Protein 4DZN (pdb70)

Structure (mmCIF, N/CA/C/O backbone):
data_4DZN
#
_entry.id   4DZN
#
_cell.length_a   24.723
_cell.length_b   40.943
_cell.length_c   87.430
_cell.angle_alpha   90.00
_cell.angle_beta   90.00
_cell.angle_gamma   90.00
#
_symmetry.space_group_name_H-M   'P 21 21 21'
#
loop_
_entity.id
_entit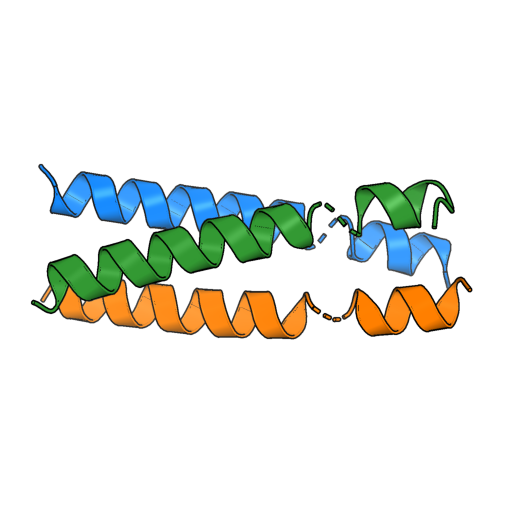y.type
_entity.pdbx_description
1 polymer 'COILED-COIL PEPTIDE CC-PIL'
2 water water
#
loop_
_atom_site.group_PDB
_atom_site.id
_atom_site.type_symbol
_atom_site.label_atom_id
_atom_site.label_alt_id
_atom_site.label_comp_id
_atom_site.label_asym_id
_atom_site.label_entity_id
_atom_site.label_seq_id
_atom_site.pdbx_PDB_ins_code
_atom_site.Cartn_x
_atom_site.Cartn_y
_atom_site.Cartn_z
_atom_site.occupancy
_atom_site.B_iso_or_equiv
_atom_site.auth_seq_id
_atom_site.auth_comp_id
_atom_site.auth_asym_id
_atom_site.auth_atom_id
_atom_site.pdbx_PDB_model_num
ATOM 4 N N . GLY A 1 2 ? 24.076 12.643 -9.179 1.00 23.32 1 GLY A N 1
ATOM 5 C CA . GLY A 1 2 ? 22.806 12.124 -9.698 1.00 18.13 1 GLY A CA 1
ATOM 6 C C . GLY A 1 2 ? 22.170 11.067 -8.799 1.00 15.67 1 GLY A C 1
ATOM 7 O O . GLY A 1 2 ? 22.404 11.024 -7.580 1.00 16.52 1 GLY A O 1
ATOM 8 N N . GLU A 1 3 ? 21.377 10.190 -9.397 1.00 13.90 2 GLU A N 1
ATOM 9 C CA . GLU A 1 3 ? 20.675 9.156 -8.637 1.00 11.97 2 GLU A CA 1
ATOM 10 C C . GLU A 1 3 ? 21.614 8.106 -7.996 1.00 13.90 2 GLU A C 1
ATOM 11 O O . GLU A 1 3 ? 21.337 7.619 -6.898 1.00 12.88 2 GLU A O 1
ATOM 17 N N . ILE A 1 4 ? 22.722 7.760 -8.656 1.00 10.53 3 ILE A N 1
ATOM 18 C CA . ILE A 1 4 ? 23.668 6.824 -8.067 1.00 14.88 3 ILE A CA 1
ATOM 19 C C . ILE A 1 4 ? 24.256 7.428 -6.800 1.00 12.88 3 ILE A C 1
ATOM 20 O O . ILE A 1 4 ? 24.339 6.741 -5.780 1.00 13.76 3 ILE A O 1
ATOM 27 N N . ALA A 1 5 ? 24.623 8.709 -6.856 1.00 14.20 4 ALA A N 1
ATOM 28 C CA . ALA A 1 5 ? 25.130 9.427 -5.671 1.00 16.59 4 ALA A CA 1
ATOM 29 C C . ALA A 1 5 ? 24.079 9.482 -4.565 1.00 13.45 4 ALA A C 1
ATOM 30 O O . ALA A 1 5 ? 24.399 9.349 -3.366 1.00 14.72 4 ALA A O 1
ATOM 32 N N . ALA A 1 6 ? 22.825 9.671 -4.958 1.00 11.84 5 ALA A N 1
ATOM 33 C CA . ALA A 1 6 ? 21.738 9.690 -3.986 1.00 12.84 5 ALA A CA 1
ATOM 34 C C . ALA A 1 6 ? 21.566 8.342 -3.261 1.00 15.19 5 ALA A C 1
ATOM 35 O O . ALA A 1 6 ? 21.356 8.313 -2.061 1.00 13.05 5 ALA A O 1
ATOM 37 N N . LEU A 1 7 ? 21.667 7.244 -4.001 1.00 12.44 6 LEU A N 1
ATOM 38 C CA . LEU A 1 7 ? 21.616 5.898 -3.440 1.00 10.59 6 LEU A CA 1
ATOM 39 C C . LEU A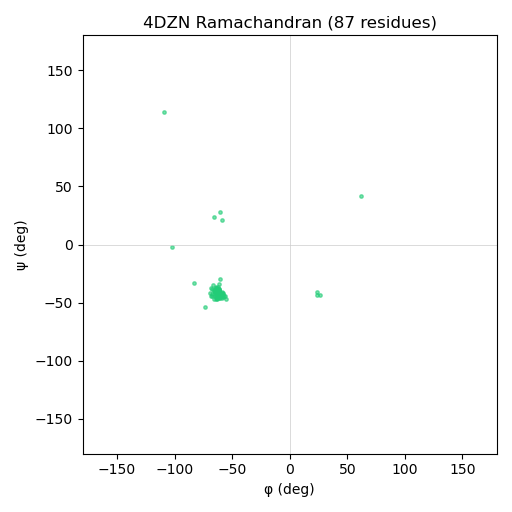 1 7 ? 22.784 5.647 -2.489 1.00 11.89 6 LEU A C 1
ATOM 40 O O . LEU A 1 7 ? 22.601 5.077 -1.428 1.00 12.64 6 LEU A O 1
ATOM 45 N N . LYS A 1 8 ? 23.970 6.104 -2.865 1.00 8.95 7 LYS A N 1
ATOM 46 C CA . LYS A 1 8 ? 25.138 6.027 -1.978 1.00 11.22 7 LYS A CA 1
ATOM 47 C C . LYS A 1 8 ? 24.909 6.801 -0.665 1.00 13.03 7 LYS A C 1
ATOM 48 O O . LYS A 1 8 ? 25.275 6.317 0.399 1.00 13.72 7 LYS A O 1
ATOM 54 N N . GLN A 1 9 ? 24.313 7.988 -0.754 1.00 12.77 8 GLN A N 1
ATOM 55 C CA . GLN A 1 9 ? 23.934 8.766 0.443 1.00 12.72 8 GLN A CA 1
ATOM 56 C C . GLN A 1 9 ? 22.917 8.009 1.310 1.00 12.01 8 GLN A C 1
ATOM 57 O O .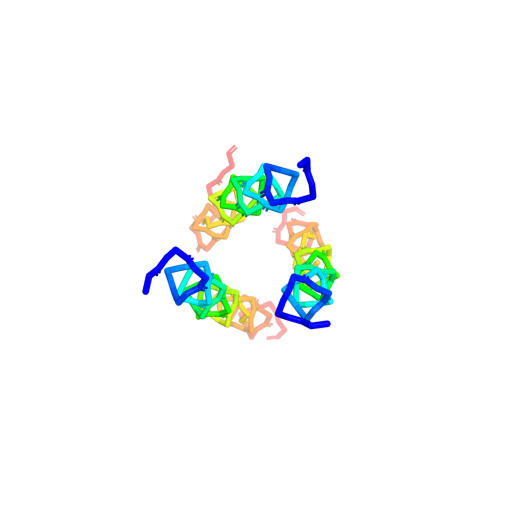 GLN A 1 9 ? 22.998 8.034 2.553 1.00 14.90 8 GLN A O 1
ATOM 63 N N . GLU A 1 10 ? 21.979 7.310 0.671 1.00 11.84 9 GLU A N 1
ATOM 64 C CA . GLU A 1 10 ? 21.017 6.487 1.401 1.00 12.29 9 GLU A CA 1
ATOM 65 C C . GLU A 1 10 ? 21.717 5.383 2.184 1.00 10.63 9 GLU A C 1
ATOM 66 O O . GLU A 1 10 ? 21.390 5.142 3.344 1.00 13.04 9 GLU A O 1
ATOM 72 N N . ILE A 1 11 ? 22.669 4.716 1.545 1.00 10.43 10 ILE A N 1
ATOM 73 C CA . ILE A 1 11 ? 23.439 3.652 2.166 1.00 10.77 10 ILE A CA 1
ATOM 74 C C . ILE A 1 11 ? 24.244 4.226 3.355 1.00 10.41 10 ILE A C 1
ATOM 75 O O . ILE A 1 11 ? 24.300 3.613 4.445 1.00 11.65 10 ILE A O 1
ATOM 80 N N . ALA A 1 12 ? 24.848 5.395 3.167 1.00 10.60 11 ALA A N 1
ATOM 81 C CA . ALA A 1 12 ? 25.644 6.031 4.237 1.00 9.36 11 ALA A CA 1
ATOM 82 C C . ALA A 1 12 ? 24.754 6.317 5.446 1.00 12.75 11 ALA A C 1
ATOM 83 O O . ALA A 1 12 ? 25.147 6.064 6.599 1.00 11.24 11 ALA A O 1
ATOM 85 N N . ALA A 1 13 ? 23.544 6.825 5.180 1.00 11.34 12 ALA A N 1
ATOM 86 C CA . ALA A 1 13 ? 22.554 7.107 6.234 1.00 10.43 12 ALA A CA 1
ATOM 87 C C . ALA A 1 13 ? 22.124 5.838 6.972 1.00 8.85 12 ALA A C 1
ATOM 88 O O . ALA A 1 13 ? 22.006 5.847 8.207 1.00 8.92 12 ALA A O 1
ATOM 90 N N . LEU A 1 14 ? 21.929 4.736 6.238 1.00 9.15 13 LEU A N 1
ATOM 91 C CA . LEU A 1 14 ? 21.561 3.476 6.879 1.00 8.82 13 LEU A CA 1
ATOM 92 C C . LEU A 1 14 ? 22.691 2.977 7.771 1.00 7.08 13 LEU A C 1
ATOM 93 O O . LEU A 1 14 ? 22.444 2.479 8.865 1.00 9.37 13 LEU A O 1
ATOM 98 N N . LYS A 1 15 ? 23.933 3.125 7.316 1.00 7.99 14 LYS A N 1
ATOM 99 C CA . LYS A 1 15 ? 25.079 2.691 8.111 1.00 10.49 14 LYS A CA 1
ATOM 100 C C . LYS A 1 15 ? 25.112 3.415 9.447 1.00 10.76 14 LYS A C 1
ATOM 101 O O . LYS A 1 15 ? 25.376 2.811 10.502 1.00 9.55 14 LYS A O 1
ATOM 107 N N . LYS A 1 16 ? 24.872 4.725 9.398 1.00 7.96 15 LYS A N 1
ATOM 108 C CA . LYS A 1 16 ? 24.841 5.539 10.627 1.00 9.33 15 LYS A CA 1
ATOM 109 C C . LYS A 1 16 ? 23.700 5.130 11.551 1.00 8.64 15 LYS A C 1
ATOM 110 O O . LYS A 1 16 ? 23.856 5.102 12.778 1.00 8.57 15 LYS A O 1
ATOM 116 N N . GLU A 1 17 ? 22.543 4.811 10.967 1.00 7.79 16 GLU A N 1
ATOM 117 C CA . GLU A 1 17 ? 21.423 4.293 11.770 1.00 9.29 16 GLU A CA 1
ATOM 118 C C . GLU A 1 17 ? 21.790 2.982 12.445 1.00 10.33 16 GLU A C 1
ATOM 119 O O . GLU A 1 17 ? 21.422 2.738 13.593 1.00 11.28 16 GLU A O 1
ATOM 125 N N . ILE A 1 18 ? 22.488 2.120 11.717 1.00 10.52 17 ILE A N 1
ATOM 126 C CA . ILE A 1 18 ? 22.829 0.802 12.240 1.00 8.74 17 ILE A CA 1
ATOM 127 C C . ILE A 1 18 ? 23.833 0.958 13.383 1.00 9.73 17 ILE A C 1
ATOM 128 O O . ILE A 1 18 ? 23.702 0.313 14.455 1.00 10.00 17 ILE A O 1
ATOM 133 N N . ALA A 1 19 ? 24.825 1.818 13.165 1.00 8.41 18 ALA A N 1
ATOM 134 C CA . ALA A 1 19 ? 25.831 2.120 14.201 1.00 10.20 18 ALA A CA 1
ATOM 135 C C . ALA A 1 19 ? 25.159 2.628 15.471 1.00 12.60 18 ALA A C 1
ATOM 136 O O . ALA A 1 19 ? 25.510 2.170 16.551 1.00 12.12 18 ALA A O 1
ATOM 138 N N . ALA A 1 20 ? 24.188 3.536 15.330 1.00 9.42 19 ALA A N 1
ATOM 139 C CA . ALA A 1 20 ? 23.449 4.079 16.485 1.00 7.72 19 ALA A CA 1
ATOM 140 C C . ALA A 1 20 ? 22.755 2.955 17.261 1.00 10.66 19 ALA A C 1
ATOM 141 O O . ALA A 1 20 ? 22.752 2.962 18.495 1.00 10.99 19 ALA A O 1
ATOM 143 N N . LEU A 1 21 ? 22.167 2.001 16.543 1.00 6.56 20 LEU A N 1
ATOM 144 C CA . LEU A 1 21 ? 21.466 0.902 17.181 1.00 7.46 20 LEU A CA 1
ATOM 145 C C . LEU A 1 21 ? 22.478 0.001 17.895 1.00 8.27 20 LEU A C 1
ATOM 146 O O . LEU A 1 21 ? 22.196 -0.508 18.975 1.00 9.47 20 LEU A O 1
ATOM 151 N N . LYS A 1 22 ? 23.660 -0.191 17.309 1.00 8.64 21 LYS A N 1
ATOM 152 C CA . LYS A 1 22 ? 24.699 -0.963 17.983 1.00 9.86 21 LYS A CA 1
ATOM 153 C C . LYS A 1 22 ? 25.113 -0.337 19.328 1.00 8.27 21 LYS A C 1
ATOM 154 O O . LYS A 1 22 ? 25.303 -1.065 20.298 1.00 10.42 21 LYS A O 1
ATOM 172 N N . GLU A 1 24 ? 23.123 1.504 21.212 1.00 7.43 23 GLU A N 1
ATOM 173 C CA . GLU A 1 24 ? 21.983 1.218 22.112 1.00 8.35 23 GLU A CA 1
ATOM 174 C C . GLU A 1 24 ? 22.045 -0.192 22.695 1.00 8.84 23 GLU A C 1
ATOM 175 O O . GLU A 1 24 ? 21.789 -0.393 23.867 1.00 10.98 23 GLU A O 1
ATOM 181 N N . ILE A 1 25 ? 22.369 -1.158 21.855 1.00 8.01 24 ILE A N 1
ATOM 182 C CA . ILE A 1 25 ? 22.520 -2.544 22.262 1.00 8.18 24 ILE A CA 1
ATOM 183 C C . ILE A 1 25 ? 23.664 -2.702 23.272 1.00 8.28 24 ILE A C 1
ATOM 184 O O . ILE A 1 25 ? 23.483 -3.377 24.304 1.00 8.33 24 ILE A O 1
ATOM 189 N N . ALA A 1 26 ? 24.797 -2.027 23.019 1.00 8.17 25 ALA A N 1
ATOM 190 C CA . ALA A 1 26 ? 25.922 -2.042 23.957 1.00 8.72 25 ALA A CA 1
ATOM 191 C C . ALA A 1 26 ? 25.488 -1.584 25.358 1.00 10.59 25 ALA A C 1
ATOM 192 O O . ALA A 1 26 ? 25.825 -2.243 26.362 1.00 10.30 25 ALA A O 1
ATOM 194 N N . ALA A 1 27 ? 24.739 -0.480 25.398 1.00 8.17 26 ALA A N 1
ATOM 195 C CA . ALA A 1 27 ? 24.201 0.082 26.651 1.00 7.52 26 ALA A CA 1
ATOM 196 C C . ALA A 1 27 ? 23.267 -0.901 27.346 1.00 8.00 26 ALA A C 1
ATOM 197 O O . ALA A 1 27 ? 23.330 -1.069 28.570 1.00 10.54 26 ALA A O 1
ATOM 199 N N . LEU A 1 28 ? 22.407 -1.569 26.584 1.00 8.03 27 LEU A N 1
ATOM 200 C CA . LEU A 1 28 ? 21.515 -2.578 27.163 1.00 7.45 27 LEU A CA 1
ATOM 201 C C . LEU A 1 28 ? 22.277 -3.740 27.741 1.00 9.46 27 LEU A C 1
ATOM 202 O O . LEU A 1 28 ? 21.877 -4.275 28.775 1.00 9.55 27 LEU A O 1
ATOM 207 N N . LYS A 1 29 ? 23.352 -4.159 27.056 1.00 8.49 28 LYS A N 1
ATOM 208 C CA . LYS A 1 29 ? 24.220 -5.214 27.589 1.00 9.04 28 LYS A CA 1
ATOM 209 C C . LYS 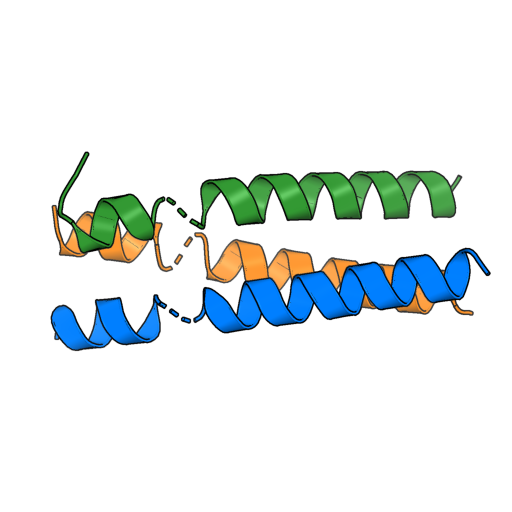A 1 29 ? 24.948 -4.754 28.856 1.00 8.07 28 LYS A C 1
ATOM 210 O O . LYS A 1 29 ? 25.110 -5.534 29.810 1.00 9.46 28 LYS A O 1
ATOM 216 N N . GLN A 1 30 ? 25.397 -3.506 28.875 1.00 9.41 29 GLN A N 1
ATOM 217 C CA . GLN A 1 30 ? 26.063 -2.974 30.066 1.00 8.67 29 GLN A CA 1
ATOM 218 C C . GLN A 1 30 ? 25.134 -3.005 31.273 1.00 8.50 29 GLN A C 1
ATOM 219 O O . GLN A 1 30 ? 25.529 -3.430 32.366 1.00 9.99 29 GLN A O 1
ATOM 225 N N . GLY A 1 31 ? 23.905 -2.566 31.060 1.00 9.98 30 GLY A N 1
ATOM 226 C CA . GLY A 1 31 ? 22.860 -2.618 32.088 1.00 9.39 30 GLY A CA 1
ATOM 227 C C . GLY A 1 31 ? 22.510 -4.023 32.568 1.00 11.63 30 GLY A C 1
ATOM 228 O O . GLY A 1 31 ? 22.161 -4.223 33.711 1.00 12.76 30 GLY A O 1
ATOM 229 N N . TYR A 1 32 ? 22.577 -4.996 31.674 1.00 8.07 31 TYR A N 1
ATOM 230 C CA . TYR A 1 32 ? 22.238 -6.362 31.991 1.00 7.65 31 TYR A CA 1
ATOM 231 C C . TYR A 1 32 ? 23.304 -7.037 32.845 1.00 11.03 31 TYR A C 1
ATOM 232 O O . TYR A 1 32 ? 22.988 -7.587 33.888 1.00 11.11 31 TYR A O 1
ATOM 241 N N . TYR A 1 33 ? 24.557 -7.014 32.398 1.00 11.87 32 TYR A N 1
ATOM 242 C CA . TYR A 1 33 ? 25.648 -7.717 33.108 1.00 13.86 32 TYR A CA 1
ATOM 243 C C . TYR A 1 33 ? 26.214 -6.882 34.252 1.00 21.69 32 TYR A C 1
ATOM 244 O O . TYR A 1 33 ? 26.124 -5.632 34.205 1.00 19.77 32 TYR A O 1
ATOM 256 N N . GLY B 1 2 ? 30.207 -2.673 -11.683 1.00 20.65 1 GLY B N 1
ATOM 257 C CA . GLY B 1 2 ? 30.125 -1.211 -11.608 1.00 15.05 1 GLY B CA 1
ATOM 258 C C . GLY B 1 2 ? 29.430 -0.743 -10.330 1.00 13.82 1 GLY B C 1
ATOM 259 O O . GLY B 1 2 ? 29.419 -1.443 -9.323 1.00 14.17 1 GLY B O 1
ATOM 260 N N . GLU B 1 3 ? 28.850 0.455 -10.383 1.00 13.60 2 GLU B N 1
ATOM 261 C CA . GLU B 1 3 ? 28.249 1.077 -9.207 1.00 12.34 2 GLU B CA 1
ATOM 262 C C . GLU B 1 3 ? 27.072 0.262 -8.644 1.00 11.71 2 GLU B C 1
ATOM 263 O O . GLU B 1 3 ? 26.898 0.170 -7.429 1.00 13.33 2 GLU B O 1
ATOM 269 N N . ILE B 1 4 ? 26.266 -0.331 -9.518 1.00 11.07 3 ILE B N 1
ATOM 270 C CA . ILE B 1 4 ? 25.104 -1.090 -9.059 1.00 13.21 3 ILE B CA 1
ATOM 271 C C . ILE B 1 4 ? 25.552 -2.357 -8.308 1.00 13.56 3 ILE B C 1
ATOM 272 O O . ILE B 1 4 ? 25.021 -2.657 -7.235 1.00 14.86 3 ILE B O 1
ATOM 277 N N . ALA B 1 5 ? 26.538 -3.076 -8.840 1.00 13.05 4 ALA B N 1
ATOM 278 C CA . ALA B 1 5 ? 27.081 -4.240 -8.141 1.00 14.14 4 ALA B CA 1
ATOM 279 C C . ALA B 1 5 ? 27.625 -3.869 -6.762 1.00 12.66 4 ALA B C 1
ATOM 280 O O . ALA B 1 5 ? 27.443 -4.610 -5.801 1.00 14.68 4 ALA B O 1
ATOM 282 N N . ALA B 1 6 ? 28.317 -2.742 -6.679 1.00 12.17 5 ALA B N 1
ATOM 283 C CA . ALA B 1 6 ? 28.856 -2.241 -5.404 1.00 12.53 5 ALA B CA 1
ATOM 284 C C . ALA B 1 6 ? 27.738 -1.971 -4.419 1.00 14.83 5 ALA B C 1
ATOM 285 O O . ALA B 1 6 ? 27.852 -2.330 -3.246 1.00 19.41 5 ALA B O 1
ATOM 287 N N . LEU B 1 7 ? 26.667 -1.338 -4.892 1.00 11.94 6 LEU B N 1
ATOM 288 C CA . LEU B 1 7 ? 25.539 -1.000 -4.029 1.00 11.30 6 LEU B CA 1
ATOM 289 C C . LEU B 1 7 ? 24.862 -2.283 -3.537 1.00 14.62 6 LEU B C 1
ATOM 290 O O . LEU B 1 7 ? 24.446 -2.369 -2.372 1.00 14.64 6 LEU B O 1
ATOM 295 N N . LYS B 1 8 ? 24.753 -3.290 -4.416 1.00 13.53 7 LYS B N 1
ATOM 296 C CA . LYS B 1 8 ? 24.143 -4.557 -4.021 1.00 11.94 7 LYS B CA 1
ATOM 297 C C . LYS B 1 8 ? 24.954 -5.227 -2.900 1.00 15.28 7 LYS B C 1
ATOM 298 O O . LYS B 1 8 ? 24.365 -5.859 -1.986 1.00 18.09 7 LYS B O 1
ATOM 304 N N . GLN B 1 9 ? 26.288 -5.085 -2.964 1.00 14.00 8 GLN B N 1
ATOM 305 C CA . GLN B 1 9 ? 27.169 -5.677 -1.957 1.00 11.72 8 GLN B CA 1
ATOM 306 C C . GLN B 1 9 ? 27.012 -4.958 -0.621 1.00 15.01 8 GLN B C 1
ATOM 307 O O . GLN B 1 9 ? 26.967 -5.605 0.429 1.00 14.82 8 GLN B O 1
ATOM 313 N N . GLU B 1 10 ? 26.912 -3.627 -0.668 1.00 14.63 9 GLU B N 1
ATOM 314 C CA . GLU B 1 10 ? 26.628 -2.810 0.533 1.00 12.97 9 GLU B CA 1
ATOM 315 C C . GLU B 1 10 ? 25.295 -3.203 1.176 1.00 14.51 9 GLU B C 1
ATOM 316 O O . GLU B 1 10 ? 25.198 -3.378 2.404 1.00 14.69 9 GLU B O 1
ATOM 322 N N . ILE B 1 11 ? 24.263 -3.352 0.351 1.00 14.58 10 ILE B N 1
ATOM 323 C CA . ILE B 1 11 ? 22.945 -3.757 0.839 1.00 14.12 10 ILE B CA 1
ATOM 324 C C . ILE B 1 11 ? 22.997 -5.141 1.494 1.00 13.46 10 ILE B C 1
ATOM 325 O O . ILE B 1 11 ? 22.405 -5.333 2.537 1.00 14.54 10 ILE B O 1
ATOM 330 N N . ALA B 1 12 ? 23.737 -6.077 0.907 1.00 12.72 11 ALA B N 1
ATOM 331 C CA . ALA B 1 12 ? 23.900 -7.428 1.469 1.00 12.85 11 ALA B CA 1
ATOM 332 C C . ALA B 1 12 ? 24.538 -7.383 2.850 1.00 14.72 11 ALA B C 1
ATOM 333 O O . ALA B 1 12 ? 24.108 -8.092 3.769 1.00 13.12 11 ALA B O 1
ATOM 335 N N . ALA B 1 13 ? 25.553 -6.539 2.994 1.00 11.64 12 ALA B N 1
ATOM 336 C CA . ALA B 1 13 ? 26.219 -6.347 4.278 1.00 11.41 12 ALA B CA 1
ATOM 337 C C . ALA B 1 13 ? 25.255 -5.770 5.307 1.00 13.09 12 ALA B C 1
ATOM 338 O O . ALA B 1 13 ? 25.203 -6.238 6.439 1.00 13.63 12 ALA B O 1
ATOM 340 N N . LEU B 1 14 ? 24.499 -4.745 4.911 1.00 12.17 13 LEU B N 1
ATOM 341 C CA . LEU B 1 14 ? 23.495 -4.129 5.812 1.00 11.17 13 LEU B CA 1
ATOM 342 C C . LEU B 1 14 ? 22.455 -5.154 6.263 1.00 11.39 13 LEU B C 1
ATOM 343 O O . LEU B 1 14 ? 22.075 -5.173 7.424 1.00 12.05 13 LEU B O 1
ATOM 348 N N . LYS B 1 15 ? 22.006 -6.023 5.354 1.00 11.57 14 LYS B N 1
ATOM 349 C CA . LYS B 1 15 ? 21.046 -7.076 5.720 1.00 9.06 14 LYS B CA 1
ATOM 350 C C . LYS B 1 15 ? 21.585 -8.058 6.777 1.00 10.79 14 LYS B C 1
ATOM 351 O O . LYS B 1 15 ? 20.854 -8.451 7.688 1.00 12.03 14 LYS B O 1
ATOM 357 N N . LYS B 1 16 ? 22.859 -8.442 6.663 1.00 12.19 15 LYS B N 1
ATOM 358 C CA . LYS B 1 16 ? 23.535 -9.243 7.691 1.00 13.94 15 LYS B CA 1
ATOM 359 C C . LYS B 1 16 ? 23.603 -8.503 9.033 1.00 13.35 15 LYS B C 1
ATOM 360 O O . LYS B 1 16 ? 23.402 -9.119 10.079 1.00 13.15 15 LYS B O 1
ATOM 366 N N . GLU B 1 17 ? 23.949 -7.215 9.004 1.00 12.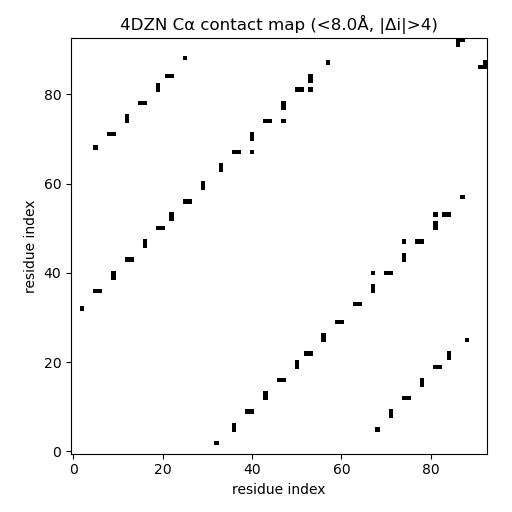93 16 GLU B N 1
ATOM 367 C CA . GLU B 1 17 ? 23.983 -6.383 10.214 1.00 13.05 16 GLU B CA 1
ATOM 368 C C . GLU B 1 17 ? 22.614 -6.322 10.908 1.00 11.49 16 GLU B C 1
ATOM 369 O O . GLU B 1 17 ? 22.514 -6.440 12.136 1.00 13.01 16 GLU B O 1
ATOM 375 N N . ILE B 1 18 ? 21.566 -6.131 10.125 1.00 11.32 17 ILE B N 1
ATOM 376 C CA . ILE B 1 18 ? 20.201 -6.101 10.656 1.00 10.45 17 ILE B CA 1
ATOM 377 C C . ILE B 1 18 ? 19.818 -7.431 11.297 1.00 9.77 17 ILE B C 1
ATOM 378 O O . ILE B 1 18 ? 19.267 -7.444 12.398 1.00 12.19 17 ILE B O 1
ATOM 383 N N . ALA B 1 19 ? 20.163 -8.545 10.643 1.00 10.44 18 ALA B N 1
ATOM 384 C CA . ALA B 1 19 ? 19.877 -9.860 11.188 1.00 10.71 18 ALA B CA 1
ATOM 385 C C . ALA B 1 19 ? 20.526 -10.034 12.566 1.00 8.58 18 ALA B C 1
ATOM 386 O O . ALA B 1 19 ? 19.897 -10.543 13.516 1.00 11.46 18 ALA B O 1
ATOM 388 N N . ALA B 1 20 ? 21.773 -9.579 12.680 1.00 9.01 19 ALA B N 1
ATOM 389 C CA . ALA B 1 20 ? 22.535 -9.693 13.921 1.00 10.33 19 ALA B CA 1
ATOM 390 C C . ALA B 1 20 ? 21.866 -8.864 15.023 1.00 12.90 19 ALA B C 1
ATOM 391 O O . ALA B 1 20 ? 21.704 -9.324 16.171 1.00 10.89 19 ALA B O 1
ATOM 393 N N . LEU B 1 21 ? 21.468 -7.642 14.680 1.00 9.76 20 LEU B N 1
ATOM 394 C CA . LEU B 1 21 ? 20.766 -6.770 15.639 1.00 10.66 20 LEU B CA 1
ATOM 395 C C . LEU B 1 21 ? 19.445 -7.357 16.127 1.00 9.74 20 LEU B C 1
ATOM 396 O O . LEU B 1 21 ? 19.108 -7.245 17.313 1.00 11.75 20 LEU B O 1
ATOM 401 N N . LYS B 1 22 ? 18.710 -8.005 15.218 1.00 11.47 21 LYS B N 1
ATOM 402 C CA . LYS B 1 22 ? 17.426 -8.584 15.544 1.00 11.15 21 LYS B CA 1
ATOM 4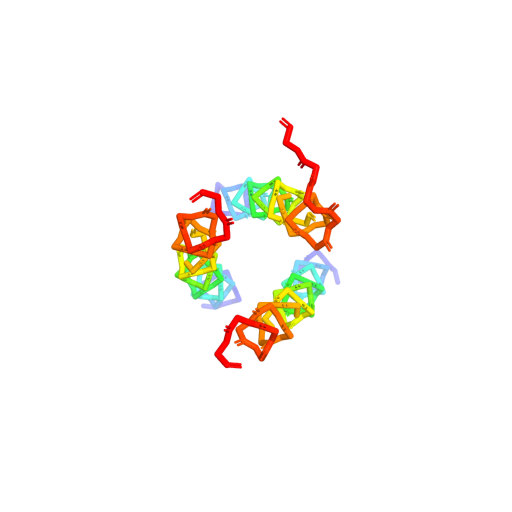03 C C . LYS B 1 22 ? 17.631 -9.721 16.550 1.00 11.23 21 LYS B C 1
ATOM 404 O O . LYS B 1 22 ? 16.880 -9.857 17.508 1.00 11.19 21 LYS B O 1
ATOM 422 N N . GLU B 1 24 ? 20.250 -10.061 18.643 1.00 10.79 23 GLU B N 1
ATOM 423 C CA . GLU B 1 24 ? 20.696 -9.467 19.912 1.00 11.13 23 GLU B CA 1
ATOM 424 C C . GLU B 1 24 ? 19.520 -8.881 20.715 1.00 9.74 23 GLU B C 1
ATOM 425 O O . GLU B 1 24 ? 19.432 -9.066 21.935 1.00 10.79 23 GLU B O 1
ATOM 431 N N . ILE B 1 25 ? 18.623 -8.169 20.027 1.00 8.35 24 ILE B N 1
ATOM 432 C CA . ILE B 1 25 ? 17.432 -7.602 20.669 1.00 9.57 24 ILE B CA 1
ATOM 433 C C . ILE B 1 25 ? 16.483 -8.705 21.191 1.00 11.04 24 ILE B C 1
ATOM 434 O O . ILE B 1 25 ? 15.967 -8.598 22.301 1.00 12.70 24 ILE B O 1
ATOM 439 N N . ALA B 1 26 ? 16.294 -9.772 20.413 1.00 10.46 25 ALA B N 1
ATOM 440 C CA . ALA B 1 26 ? 15.492 -10.903 20.842 1.00 11.57 25 ALA B CA 1
ATOM 441 C C . ALA B 1 26 ? 16.064 -11.519 22.125 1.00 10.56 25 ALA B C 1
ATOM 442 O O . ALA B 1 26 ? 15.329 -11.811 23.069 1.00 12.75 25 ALA B O 1
ATOM 444 N N . ALA B 1 27 ? 17.390 -11.650 22.171 1.00 9.68 26 ALA B N 1
ATOM 445 C CA . ALA B 1 27 ? 18.080 -12.219 23.315 1.00 9.44 26 ALA B CA 1
ATOM 446 C C . ALA B 1 27 ? 17.971 -11.316 24.547 1.00 10.17 26 ALA B C 1
ATOM 447 O O . ALA B 1 27 ? 17.740 -11.797 25.651 1.00 13.67 26 ALA B O 1
ATOM 449 N N . LEU B 1 28 ? 18.131 -10.011 24.351 1.00 10.02 27 LEU B N 1
ATOM 450 C CA . LEU B 1 28 ? 18.006 -9.046 25.451 1.00 8.64 27 LEU B CA 1
ATOM 451 C C . LEU B 1 28 ? 16.587 -9.035 26.012 1.00 9.20 27 LEU B C 1
ATOM 452 O O . LEU B 1 28 ? 16.385 -8.879 27.228 1.00 9.96 27 LEU B O 1
ATOM 457 N N . LYS B 1 29 ? 15.582 -9.197 25.144 1.00 9.71 28 LYS B N 1
ATOM 458 C CA . LYS B 1 29 ? 14.179 -9.252 25.644 1.00 11.23 28 LYS B CA 1
ATOM 459 C C . LYS B 1 29 ? 13.975 -10.457 26.595 1.00 13.64 28 LYS B C 1
ATOM 460 O O . LYS B 1 29 ? 13.331 -10.333 27.638 1.00 13.21 28 LYS B O 1
ATOM 466 N N . GLN B 1 30 ? 14.550 -11.602 26.234 1.00 11.00 29 GLN B N 1
ATOM 467 C CA . GLN B 1 30 ? 14.540 -12.805 27.094 1.00 16.85 29 GLN B CA 1
ATOM 468 C C . GLN B 1 30 ? 15.279 -12.536 28.405 1.00 17.93 29 GLN B C 1
ATOM 469 O O . GLN B 1 30 ? 14.836 -12.945 29.482 1.00 13.88 29 GLN B O 1
ATOM 477 N N . GLY B 1 31 ? 16.419 -11.859 28.298 1.00 11.67 30 GLY B N 1
ATOM 478 C CA . GLY B 1 31 ? 17.217 -11.512 29.483 1.00 10.17 30 GLY B CA 1
ATOM 479 C C . GLY B 1 31 ? 16.457 -10.624 30.451 1.00 10.85 30 GLY B C 1
ATOM 480 O O . GLY B 1 31 ? 16.451 -10.868 31.661 1.00 12.94 30 GLY B O 1
ATOM 481 N N . TYR B 1 32 ? 15.806 -9.594 29.926 1.00 9.75 31 TYR B N 1
ATOM 482 C CA . TYR B 1 32 ? 15.180 -8.597 30.774 1.00 8.73 31 TYR B CA 1
ATOM 483 C C . TYR B 1 32 ? 13.796 -9.031 31.248 1.00 11.41 31 TYR B C 1
ATOM 484 O O . TYR B 1 32 ? 13.408 -8.702 32.384 1.00 13.20 31 TYR B O 1
ATOM 493 N N . TYR B 1 33 ? 13.059 -9.782 30.418 1.00 11.79 32 TYR B N 1
ATOM 494 C CA . TYR B 1 33 ? 11.668 -10.172 30.766 1.00 15.62 32 TYR B CA 1
ATOM 495 C C . TYR B 1 33 ? 11.476 -11.664 31.084 1.00 21.75 32 TYR B C 1
ATOM 496 O O . TYR B 1 33 ? 12.387 -12.475 30.886 1.00 27.00 32 TYR B O 1
ATOM 508 N N . GLY C 1 2 ? 15.869 -2.720 -13.984 1.00 15.02 1 GLY C N 1
ATOM 509 C CA . GLY C 1 2 ? 15.307 -3.662 -13.029 1.00 18.41 1 GLY C CA 1
ATOM 510 C C . GLY C 1 2 ? 16.099 -3.775 -11.735 1.00 17.45 1 GLY C C 1
ATOM 511 O O . GLY C 1 2 ? 15.528 -3.732 -10.632 1.00 16.79 1 GLY C O 1
ATOM 512 N N . GLU C 1 3 ? 17.413 -3.915 -11.865 1.00 14.31 2 GLU C N 1
ATOM 513 C CA . GLU C 1 3 ? 18.305 -4.065 -10.704 1.00 19.27 2 GLU C CA 1
ATOM 514 C C . GLU C 1 3 ? 18.294 -2.806 -9.832 1.00 16.54 2 GLU C C 1
ATOM 515 O O . GLU C 1 3 ? 18.327 -2.876 -8.611 1.00 15.56 2 GLU C O 1
ATOM 521 N N . ILE C 1 4 ? 18.213 -1.647 -10.468 1.00 12.86 3 ILE C N 1
ATOM 522 C CA . ILE C 1 4 ? 18.083 -0.389 -9.743 1.00 16.06 3 ILE C CA 1
ATOM 523 C C . ILE C 1 4 ? 16.757 -0.285 -8.942 1.00 14.31 3 ILE C C 1
ATOM 524 O O . ILE C 1 4 ? 16.749 0.087 -7.759 1.00 13.22 3 ILE C O 1
ATOM 529 N N . ALA C 1 5 ? 15.647 -0.630 -9.580 1.00 13.96 4 ALA C N 1
ATOM 530 C CA . ALA C 1 5 ? 14.367 -0.707 -8.884 1.00 12.18 4 ALA C CA 1
ATOM 531 C C . ALA C 1 5 ? 14.424 -1.670 -7.682 1.00 14.16 4 ALA C C 1
ATOM 532 O O . ALA C 1 5 ? 13.931 -1.344 -6.603 1.00 15.41 4 ALA C O 1
ATOM 534 N N . ALA C 1 6 ? 15.041 -2.835 -7.876 1.00 11.62 5 ALA C N 1
ATOM 535 C CA . ALA C 1 6 ? 15.182 -3.839 -6.814 1.00 15.29 5 ALA C CA 1
ATOM 536 C C . ALA C 1 6 ? 16.011 -3.325 -5.639 1.00 13.35 5 ALA C C 1
ATOM 537 O O . ALA C 1 6 ? 15.637 -3.536 -4.471 1.00 16.12 5 ALA C O 1
ATOM 539 N N . LEU C 1 7 ? 17.121 -2.667 -5.951 1.00 14.44 6 LEU C N 1
ATOM 540 C CA . LEU C 1 7 ? 17.981 -2.025 -4.937 1.00 15.27 6 LEU C CA 1
ATOM 541 C C . LEU C 1 7 ? 17.176 -0.997 -4.117 1.00 14.55 6 LEU C C 1
ATOM 542 O O . LEU C 1 7 ? 17.288 -0.963 -2.888 1.00 13.09 6 LEU C O 1
ATOM 547 N N . LYS C 1 8 ? 16.365 -0.162 -4.774 1.00 15.68 7 LYS C N 1
ATOM 548 C CA . LYS C 1 8 ? 15.549 0.801 -4.047 1.00 13.09 7 LYS C CA 1
ATOM 549 C C . LYS C 1 8 ? 14.509 0.113 -3.141 1.00 10.97 7 LYS C C 1
ATOM 550 O O . LYS C 1 8 ? 14.269 0.569 -2.034 1.00 13.09 7 LYS C O 1
ATOM 556 N N . GLN C 1 9 ? 13.931 -1.000 -3.586 1.00 12.06 8 GLN C N 1
ATOM 557 C CA . GLN C 1 9 ? 12.978 -1.760 -2.758 1.00 12.68 8 GLN C CA 1
ATOM 558 C C . GLN C 1 9 ? 13.679 -2.324 -1.526 1.00 12.30 8 GLN C C 1
ATOM 559 O O . GLN C 1 9 ? 13.111 -2.331 -0.428 1.00 16.37 8 GLN C O 1
ATOM 565 N N . GLU C 1 10 ? 14.902 -2.802 -1.718 1.00 11.55 9 GLU C N 1
ATOM 566 C CA . GLU C 1 10 ? 15.718 -3.376 -0.627 1.00 13.24 9 GLU C CA 1
ATOM 567 C C . GLU C 1 10 ? 16.059 -2.300 0.419 1.00 13.29 9 GLU C C 1
ATOM 568 O O . GLU C 1 10 ? 16.036 -2.563 1.627 1.00 15.34 9 GLU C O 1
ATOM 574 N N . ILE C 1 11 ? 16.383 -1.097 -0.053 1.00 10.00 10 ILE C N 1
ATOM 575 C CA . ILE C 1 11 ? 16.623 0.054 0.840 1.00 10.48 10 ILE C CA 1
ATOM 576 C C . ILE C 1 11 ? 15.371 0.416 1.665 1.00 10.27 10 ILE C C 1
ATOM 577 O O . ILE C 1 11 ? 15.461 0.652 2.873 1.00 13.10 10 ILE C O 1
ATOM 582 N N . ALA C 1 12 ? 14.211 0.413 1.014 1.00 12.13 11 ALA C N 1
ATOM 583 C CA . ALA C 1 12 ? 12.949 0.675 1.678 1.00 12.41 11 ALA C CA 1
ATOM 584 C C . ALA C 1 12 ? 12.681 -0.374 2.760 1.00 11.06 11 ALA C C 1
ATOM 585 O O . ALA C 1 12 ? 12.220 -0.043 3.867 1.00 13.42 11 ALA C O 1
ATOM 587 N N . ALA C 1 13 ? 13.009 -1.633 2.462 1.00 10.32 12 ALA C N 1
ATOM 588 C CA . ALA C 1 13 ? 12.815 -2.704 3.417 1.00 12.77 12 ALA C CA 1
ATOM 589 C C . ALA C 1 13 ? 13.755 -2.556 4.622 1.00 12.41 12 ALA C C 1
ATOM 590 O O . ALA C 1 13 ? 13.363 -2.824 5.755 1.00 13.70 12 ALA C O 1
ATOM 592 N N . LEU C 1 14 ? 14.990 -2.126 4.376 1.00 9.81 13 LEU C N 1
ATOM 593 C CA . LEU C 1 14 ? 15.951 -1.895 5.460 1.00 11.53 13 LEU C CA 1
ATOM 594 C C . LEU C 1 14 ? 15.494 -0.759 6.365 1.00 9.48 13 LEU C C 1
ATOM 595 O O . LEU C 1 14 ? 15.631 -0.845 7.598 1.00 10.76 13 LEU C O 1
ATOM 600 N N . LYS C 1 15 ? 14.925 0.291 5.771 1.00 12.04 14 LYS C N 1
ATOM 601 C CA . LYS C 1 15 ? 14.384 1.404 6.566 1.00 9.60 14 LYS C CA 1
ATOM 602 C C . LYS C 1 15 ? 13.252 0.945 7.481 1.00 12.17 14 LYS C C 1
ATOM 603 O O . LYS C 1 15 ? 13.169 1.384 8.629 1.00 13.15 14 LYS C O 1
ATOM 609 N N . LYS C 1 16 ? 12.387 0.060 6.981 1.00 13.26 15 LYS C N 1
ATOM 610 C CA . LYS C 1 16 ? 11.306 -0.530 7.805 1.00 10.70 15 LYS C CA 1
ATOM 611 C C . LYS C 1 16 ? 11.862 -1.405 8.962 1.00 11.69 15 LYS C C 1
ATOM 612 O O . LYS C 1 16 ? 11.407 -1.296 10.099 1.00 12.25 15 LYS C O 1
ATOM 618 N N . GLU C 1 17 ? 12.861 -2.238 8.678 1.00 12.82 16 GLU C N 1
ATOM 619 C CA . GLU C 1 17 ? 13.511 -3.042 9.720 1.00 12.03 16 GLU C CA 1
ATOM 620 C C . GLU C 1 17 ? 14.175 -2.144 10.784 1.00 13.95 16 GLU C C 1
ATOM 621 O O . GLU C 1 17 ? 14.105 -2.441 11.971 1.00 12.95 16 GLU C O 1
ATOM 627 N N . ILE C 1 18 ? 14.849 -1.081 10.347 1.00 9.60 17 ILE C N 1
ATOM 628 C CA . ILE C 1 18 ? 15.500 -0.142 11.263 1.00 8.64 17 ILE C CA 1
ATOM 629 C C . ILE C 1 18 ? 14.456 0.524 12.171 1.00 11.91 17 ILE C C 1
ATOM 630 O O . ILE C 1 18 ? 14.660 0.645 13.372 1.00 11.23 17 ILE C O 1
ATOM 635 N N . ALA C 1 19 ? 13.327 0.931 11.594 1.00 11.40 18 ALA C N 1
ATOM 636 C CA . ALA C 1 19 ? 12.256 1.512 12.376 1.00 9.03 18 ALA C CA 1
ATOM 637 C C . ALA C 1 19 ? 11.761 0.565 13.444 1.00 8.69 18 ALA C C 1
ATOM 638 O O . ALA C 1 19 ? 11.518 0.993 14.583 1.00 12.65 18 ALA C O 1
ATOM 640 N N . ALA C 1 20 ? 11.577 -0.707 13.079 1.00 9.03 19 ALA C N 1
ATOM 641 C CA . ALA C 1 20 ? 11.067 -1.713 14.030 1.00 9.16 19 ALA C CA 1
ATOM 642 C C . ALA C 1 20 ? 12.070 -1.930 15.159 1.00 10.97 19 ALA C C 1
ATOM 643 O O . ALA C 1 20 ? 11.699 -2.047 16.314 1.00 10.24 19 ALA C O 1
ATOM 645 N N . LEU C 1 21 ? 13.344 -1.997 14.805 1.00 10.23 20 LEU C N 1
ATOM 646 C CA . LEU C 1 21 ? 14.416 -2.127 15.781 1.00 10.60 20 LEU C CA 1
ATOM 647 C C . LEU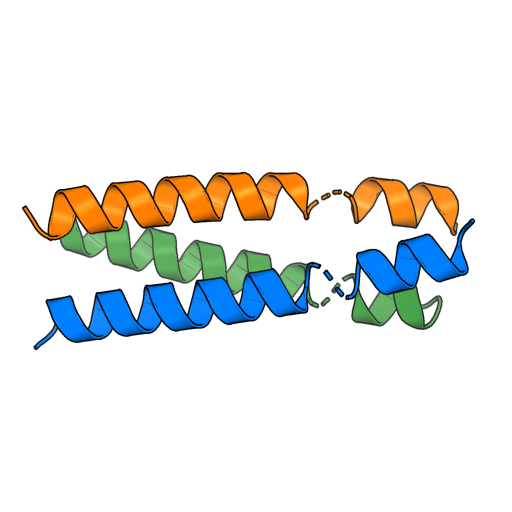 C 1 21 ? 14.496 -0.932 16.727 1.00 9.89 20 LEU C C 1
ATOM 648 O O . LEU C 1 21 ? 14.687 -1.126 17.925 1.00 9.84 20 LEU C O 1
ATOM 653 N N . LYS C 1 22 ? 14.360 0.291 16.206 1.00 9.69 21 LYS C N 1
ATOM 654 C CA . LYS C 1 22 ? 14.402 1.494 17.045 1.00 8.36 21 LYS C CA 1
ATOM 655 C C . LYS C 1 22 ? 13.287 1.389 18.090 1.00 9.48 21 LYS C C 1
ATOM 656 O O . LYS C 1 22 ? 13.464 1.720 19.273 1.00 10.58 21 LYS C O 1
ATOM 674 N N . GLU C 1 24 ? 11.673 -1.368 19.232 1.00 9.10 23 GLU C N 1
ATOM 675 C CA . GLU C 1 24 ? 11.960 -2.445 20.185 1.00 9.00 23 GLU C CA 1
ATOM 676 C C . GLU C 1 24 ? 12.999 -2.044 21.232 1.00 8.38 23 GLU C C 1
ATOM 677 O O . GLU C 1 24 ? 12.846 -2.344 22.428 1.00 9.98 23 GLU C O 1
ATOM 683 N N . ILE C 1 25 ? 14.031 -1.333 20.788 1.00 9.24 24 ILE C N 1
ATOM 684 C CA . ILE C 1 25 ? 15.075 -0.832 21.684 1.00 9.75 24 ILE C CA 1
ATOM 685 C C . ILE C 1 25 ? 14.538 0.215 22.660 1.00 11.14 24 ILE C C 1
ATOM 686 O O . ILE C 1 25 ? 14.794 0.135 23.849 1.00 11.35 24 ILE C O 1
ATOM 692 N N . ALA C 1 26 ? 13.771 1.179 22.160 1.00 11.22 25 ALA C N 1
ATOM 693 C CA . ALA C 1 26 ? 13.216 2.227 22.998 1.00 9.93 25 ALA C CA 1
ATOM 694 C C . ALA C 1 26 ? 12.282 1.610 24.042 1.00 12.51 25 ALA C C 1
ATOM 695 O O . ALA C 1 26 ? 12.308 1.996 25.231 1.00 15.16 25 ALA C O 1
ATOM 697 N N . ALA C 1 27 ? 11.495 0.622 23.617 1.00 10.01 26 ALA C N 1
ATOM 698 C CA . ALA C 1 27 ? 10.594 -0.089 24.521 1.00 12.82 26 ALA C CA 1
ATOM 699 C C . ALA C 1 27 ? 11.346 -0.843 25.618 1.00 12.77 26 ALA C C 1
ATOM 700 O O . ALA C 1 27 ? 11.009 -0.727 26.820 1.00 12.82 26 ALA C O 1
ATOM 702 N N . LEU C 1 28 ? 12.393 -1.572 25.212 1.00 9.26 27 LEU C N 1
ATOM 703 C CA . LEU C 1 28 ? 13.192 -2.358 26.146 1.00 10.42 27 LEU C CA 1
ATOM 704 C C . LEU C 1 28 ? 13.902 -1.487 27.191 1.00 10.76 27 LEU C C 1
ATOM 705 O O . LEU C 1 28 ? 13.970 -1.856 28.374 1.00 12.12 27 LEU C O 1
ATOM 710 N N . LYS C 1 29 ? 14.407 -0.328 26.764 1.00 8.43 28 LYS C N 1
ATOM 711 C CA . LYS C 1 29 ? 15.131 0.585 27.657 1.00 8.38 28 LYS C CA 1
ATOM 712 C C . LYS C 1 29 ? 14.230 1.053 28.809 1.00 12.33 28 LYS C C 1
ATOM 713 O O . LYS C 1 29 ? 14.718 1.385 29.897 1.00 11.67 28 LYS C O 1
ATOM 719 N N . GLN C 1 30 ? 12.929 1.126 28.546 1.00 12.22 29 GLN C N 1
ATOM 720 C CA . GLN C 1 30 ? 11.963 1.584 29.541 1.00 12.63 29 GLN C CA 1
ATOM 721 C C . GLN C 1 30 ? 11.177 0.479 30.208 1.00 11.45 29 GLN C C 1
ATOM 722 O O . GLN C 1 30 ? 10.368 0.759 31.098 1.00 11.78 29 GLN C O 1
ATOM 728 N N . GLY C 1 31 ? 11.410 -0.766 29.806 1.00 8.62 30 GLY C N 1
ATOM 729 C CA . GLY C 1 31 ? 10.643 -1.896 30.321 1.00 14.01 30 GLY C CA 1
ATOM 730 C C . GLY C 1 31 ? 9.176 -1.740 29.972 1.00 14.35 30 GLY C C 1
ATOM 731 O O . GLY C 1 31 ? 8.295 -1.981 30.814 1.00 11.58 30 GLY C O 1
ATOM 732 N N . TYR C 1 32 ? 8.920 -1.307 28.735 1.00 11.89 31 TYR C N 1
ATOM 733 C CA . TY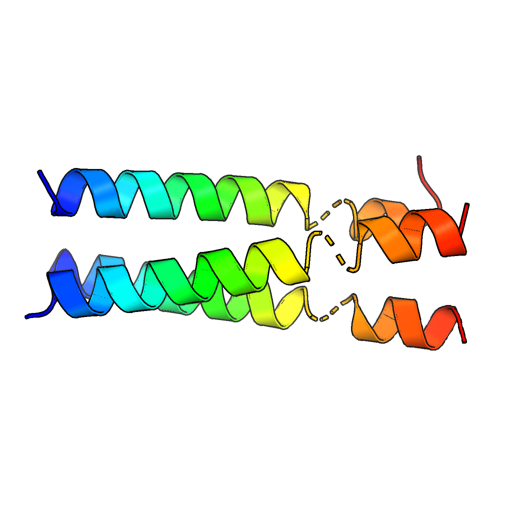R C 1 32 ? 7.576 -1.160 28.229 1.00 11.94 31 TYR C CA 1
ATOM 734 C C . TYR C 1 32 ? 7.304 -2.238 27.180 1.00 16.97 31 TYR C C 1
ATOM 735 O O . TYR C 1 32 ? 7.914 -2.263 26.095 1.00 21.02 31 TYR C O 1
ATOM 744 N N . TYR C 1 33 ? 6.389 -3.130 27.516 1.00 17.18 32 TYR C N 1
ATOM 745 C CA . TYR C 1 33 ? 5.969 -4.175 26.605 1.00 18.75 32 TYR C CA 1
ATOM 746 C C . TYR C 1 33 ? 4.494 -3.992 26.236 1.00 20.81 32 TYR C C 1
ATOM 747 O O . TYR C 1 33 ? 4.021 -4.774 25.400 1.00 21.25 32 TYR C O 1
#

Radius of gyration: 15.3 Å; Cα contacts (8 Å, |Δi|>4): 50; chains: 3; bounding box: 24×25×46 Å

B-factor: mean 17.74, std 9.77, range [5.36, 87.76]

Foldseek 3Di:
DVVVVVVVVVVVVVVVVVVVCCVVVVVVVVD/DVVVVVVVVVVVVVVVVVVVVCVVVVVVVVD/DVVVVVVVVVVVVVVVVVVVVCVVCVVVVHD

Sequence (93 aa):
GEIAALKQEIAALKKEIAALKEIAALKQGYYGEIAALKQEIAALKKEIAALKEIAALKQGYYGEIAALKQEIAALKKEIAALKEIAALKQGYY

Secondary structure (DSSP, 8-state):
-HHHHHHHHHHHHHHHHHHH--HHHHHHHH-/-HHHHHHHHHHHHHHHHHHH--HHHHHHHH-/-HHHHHHHHHHHHHHHHHHH--HHHHHHT--

Solvent-accessible surface area: 6678 Å² total